Protein AF-A0AAN5GAP5-F1 (afdb_monomer)

Mean predicted aligned error: 5.2 Å

Foldseek 3Di:
DPPVLQVVLQVVVLVVCVVLLHDNPWDWDPPDPVDRNDIDIDDKAQLVSVVVSQCSVVVNDHDPVVVVVSVVSPPPRDIDD

Nearest PDB structures (foldseek):
  5f2v-assembly1_S  TM=4.322E-01  e=3.714E+00  Bacillus subtilis PY79
  5dec-assembly1_C  TM=4.325E-01  e=4.498E+00  Bacillus subtilis subsp. subtilis str. 168

pLDDT: mean 87.34, std 5.91, range [66.5, 94.19]

Radius of gyration: 15.2 Å; Cα contacts (8 Å, |Δi|>4): 76; chains: 1; bounding box: 36×22×38 Å

Structure (mmCIF, N/CA/C/O backbone):
data_AF-A0AAN5GAP5-F1
#
_entry.id   AF-A0AAN5GAP5-F1
#
loop_
_atom_site.group_PDB
_atom_site.id
_atom_site.type_symbol
_atom_site.label_atom_id
_atom_site.label_alt_id
_atom_site.label_comp_id
_atom_site.label_asym_id
_atom_site.label_entity_id
_atom_site.label_seq_id
_atom_site.pdbx_PDB_ins_code
_atom_site.Cartn_x
_atom_site.Cartn_y
_atom_site.Cartn_z
_atom_site.occupancy
_atom_site.B_iso_or_equiv
_atom_site.auth_seq_id
_atom_site.auth_comp_id
_atom_site.auth_asym_id
_atom_site.auth_atom_id
_atom_site.pdbx_PDB_model_num
ATOM 1 N N . MET A 1 1 ? 25.209 0.716 -14.897 1.00 67.12 1 MET A N 1
ATOM 2 C CA . MET A 1 1 ? 23.837 1.047 -14.457 1.00 67.12 1 MET A CA 1
ATOM 3 C C . MET A 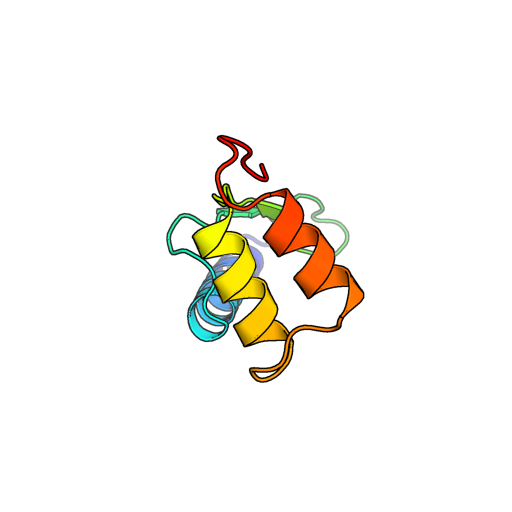1 1 ? 23.092 1.559 -15.682 1.00 67.12 1 MET A C 1
ATOM 5 O O . MET A 1 1 ? 23.671 2.390 -16.364 1.00 67.12 1 MET A O 1
ATOM 9 N N . ASN A 1 2 ? 21.902 1.052 -16.026 1.00 82.56 2 ASN A N 1
ATOM 10 C CA . ASN A 1 2 ? 21.122 1.596 -17.149 1.00 82.56 2 ASN A CA 1
ATOM 11 C C . ASN A 1 2 ? 20.096 2.597 -16.601 1.00 82.56 2 ASN A C 1
ATOM 13 O O . ASN A 1 2 ? 19.055 2.205 -16.080 1.00 82.56 2 ASN A O 1
ATOM 17 N N . GLU A 1 3 ? 20.421 3.884 -16.687 1.00 85.12 3 GLU A N 1
ATOM 18 C CA . GLU A 1 3 ? 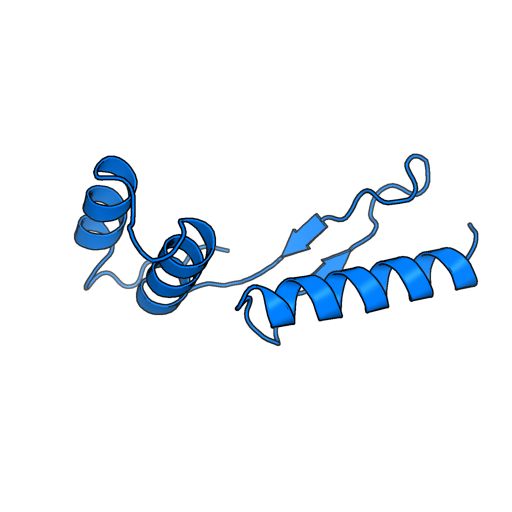19.609 4.970 -16.126 1.00 85.12 3 GLU A CA 1
ATOM 19 C C . GLU A 1 3 ? 18.226 5.061 -16.777 1.00 85.12 3 GLU A C 1
ATOM 21 O O . GLU A 1 3 ? 17.229 5.259 -16.086 1.00 85.12 3 GLU A O 1
ATOM 26 N N . THR A 1 4 ? 18.142 4.833 -18.090 1.00 89.69 4 THR A N 1
ATOM 27 C CA . THR A 1 4 ? 16.874 4.848 -18.827 1.00 89.69 4 THR A CA 1
ATOM 28 C C . THR A 1 4 ? 15.941 3.736 -18.356 1.00 89.69 4 THR A C 1
ATOM 30 O O . THR A 1 4 ? 14.767 3.991 -18.089 1.00 89.69 4 THR A O 1
ATOM 33 N N . LEU A 1 5 ? 16.452 2.510 -18.207 1.00 86.50 5 LEU A N 1
ATOM 34 C CA . LEU A 1 5 ? 15.661 1.388 -17.697 1.00 86.50 5 LEU A CA 1
ATOM 35 C C . LEU A 1 5 ? 15.194 1.650 -16.260 1.00 86.50 5 LEU A C 1
ATOM 37 O O . LEU A 1 5 ? 14.020 1.446 -15.954 1.00 86.50 5 LEU A O 1
ATOM 41 N N . ASN A 1 6 ? 16.081 2.152 -15.401 1.00 84.12 6 ASN A N 1
ATOM 42 C CA . ASN A 1 6 ? 15.740 2.454 -14.014 1.00 84.12 6 ASN A CA 1
ATOM 43 C C . ASN A 1 6 ? 14.649 3.533 -13.924 1.00 84.12 6 ASN A C 1
ATOM 45 O O . ASN A 1 6 ? 13.704 3.372 -13.154 1.00 84.12 6 ASN A O 1
ATOM 49 N N . ALA A 1 7 ? 14.719 4.589 -14.739 1.00 88.75 7 ALA A N 1
ATOM 50 C CA . ALA A 1 7 ? 13.692 5.631 -14.780 1.00 88.75 7 ALA A CA 1
ATOM 51 C C . ALA A 1 7 ? 12.324 5.088 -15.232 1.00 88.75 7 ALA A C 1
ATOM 53 O O . ALA A 1 7 ? 11.288 5.469 -14.682 1.00 88.75 7 ALA A O 1
ATOM 54 N N . LEU A 1 8 ? 12.310 4.164 -16.200 1.00 91.38 8 LEU A N 1
ATOM 55 C CA . LEU A 1 8 ? 11.081 3.502 -16.644 1.00 91.38 8 LEU A CA 1
ATOM 56 C C . LEU A 1 8 ? 10.492 2.598 -15.557 1.00 91.38 8 LEU A C 1
ATOM 58 O O . LEU A 1 8 ? 9.285 2.650 -15.328 1.00 91.38 8 LEU A O 1
ATOM 62 N N . ILE A 1 9 ? 11.328 1.816 -14.866 1.00 89.00 9 ILE A N 1
ATOM 63 C CA . ILE A 1 9 ? 10.895 0.972 -13.742 1.00 89.00 9 ILE A CA 1
ATOM 64 C C . ILE A 1 9 ? 10.316 1.840 -12.622 1.00 89.00 9 ILE A C 1
ATOM 66 O O . ILE A 1 9 ? 9.226 1.541 -12.143 1.00 89.00 9 ILE A O 1
ATOM 70 N N . TYR A 1 10 ? 10.992 2.933 -12.254 1.00 89.44 10 TYR A N 1
ATOM 71 C CA . TYR A 1 10 ? 10.513 3.870 -11.236 1.00 89.44 10 TYR A CA 1
ATOM 72 C C . TYR A 1 10 ? 9.141 4.435 -11.617 1.00 89.44 10 TYR A C 1
ATOM 74 O O . TYR A 1 10 ? 8.175 4.263 -10.879 1.00 89.44 10 TYR A O 1
ATOM 82 N N . ARG A 1 11 ? 9.014 5.015 -12.820 1.00 91.88 11 ARG A N 1
ATOM 83 C CA . ARG A 1 11 ? 7.749 5.600 -13.290 1.00 91.88 11 ARG A CA 1
ATOM 84 C C . ARG A 1 11 ? 6.621 4.571 -13.342 1.00 91.88 11 ARG A C 1
ATOM 86 O O . ARG A 1 11 ? 5.487 4.879 -12.982 1.00 91.88 11 ARG A O 1
ATOM 93 N N . HIS A 1 12 ? 6.915 3.361 -13.815 1.00 92.38 12 HIS A N 1
ATOM 94 C CA . HIS A 1 12 ? 5.926 2.293 -13.879 1.00 92.38 12 HIS A CA 1
ATOM 95 C C . HIS A 1 12 ? 5.473 1.860 -12.481 1.00 92.38 12 HIS A C 1
ATOM 97 O O . HIS A 1 12 ? 4.271 1.747 -12.250 1.00 92.38 12 HIS A O 1
ATOM 103 N N . ALA A 1 13 ? 6.413 1.680 -11.551 1.00 92.38 13 ALA A N 1
ATOM 104 C CA . ALA A 1 13 ? 6.128 1.333 -10.166 1.00 92.38 13 ALA A CA 1
ATOM 105 C C . ALA A 1 13 ? 5.279 2.403 -9.469 1.00 92.38 13 ALA A C 1
ATOM 107 O O . ALA A 1 13 ? 4.237 2.062 -8.915 1.00 92.38 13 ALA A O 1
ATOM 108 N N . SER A 1 14 ? 5.650 3.684 -9.562 1.00 91.88 14 SER A N 1
ATOM 109 C CA . SER A 1 14 ? 4.870 4.785 -8.979 1.00 91.88 14 SER A CA 1
ATOM 110 C C . SER A 1 14 ? 3.435 4.806 -9.512 1.00 91.88 14 SER A C 1
ATOM 112 O O . SER A 1 14 ? 2.488 4.863 -8.732 1.00 91.88 14 SER A O 1
ATOM 114 N N . ASN A 1 15 ? 3.251 4.664 -10.830 1.00 94.19 15 ASN A N 1
ATOM 115 C CA . ASN A 1 15 ? 1.915 4.602 -11.432 1.00 94.19 15 ASN A CA 1
ATOM 116 C C . ASN A 1 15 ? 1.102 3.396 -10.935 1.00 94.19 15 ASN A C 1
ATOM 118 O O . ASN A 1 15 ? -0.099 3.516 -10.698 1.00 94.19 15 ASN A O 1
ATOM 122 N N . LEU A 1 16 ? 1.745 2.235 -10.778 1.00 91.94 16 LEU A N 1
ATOM 123 C CA . LEU A 1 16 ? 1.109 1.025 -10.255 1.00 91.94 16 LEU A CA 1
ATOM 124 C C . LEU A 1 16 ? 0.664 1.197 -8.803 1.00 91.94 16 LEU A C 1
ATOM 126 O O . LEU A 1 16 ? -0.442 0.790 -8.454 1.00 91.94 16 LEU A O 1
ATOM 130 N N . LEU A 1 17 ? 1.511 1.797 -7.967 1.00 91.75 17 LEU A N 1
ATOM 131 C CA . LEU A 1 17 ? 1.217 2.040 -6.558 1.00 91.75 17 LEU A CA 1
ATOM 132 C C . LEU A 1 17 ? 0.048 3.015 -6.407 1.00 91.75 17 LEU A C 1
ATOM 134 O O . LEU A 1 17 ? -0.910 2.701 -5.700 1.00 91.75 17 LEU A O 1
ATOM 138 N N . LEU A 1 18 ? 0.057 4.123 -7.151 1.00 91.56 18 LEU A N 1
ATOM 139 C CA . LEU A 1 18 ? -1.064 5.066 -7.187 1.00 91.56 18 LEU A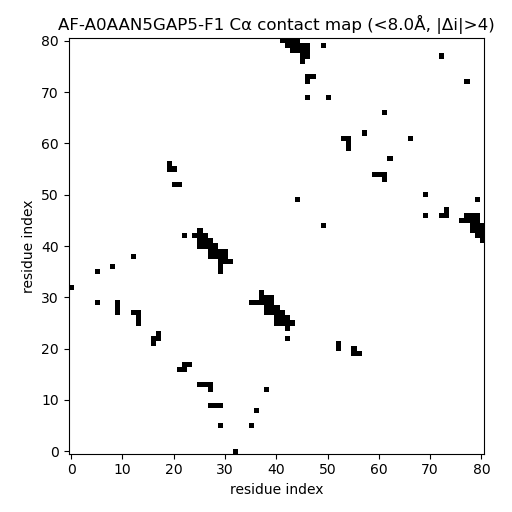 CA 1
ATOM 140 C C . LEU A 1 18 ? -2.372 4.383 -7.611 1.00 91.56 18 LEU A C 1
ATOM 142 O O . LEU A 1 18 ? -3.394 4.530 -6.944 1.00 91.56 18 LEU A O 1
ATOM 146 N N . ALA A 1 19 ? -2.341 3.568 -8.671 1.00 90.81 19 ALA A N 1
ATOM 147 C CA . ALA A 1 19 ? -3.516 2.827 -9.137 1.00 90.81 19 ALA A CA 1
ATOM 148 C C . ALA A 1 19 ? -4.034 1.796 -8.114 1.00 90.81 19 ALA A C 1
ATOM 150 O O . ALA A 1 19 ? -5.214 1.452 -8.128 1.00 90.81 19 ALA A O 1
ATOM 151 N N . GLN A 1 20 ? -3.169 1.314 -7.217 1.00 87.19 20 GLN A N 1
ATOM 152 C CA . GLN A 1 20 ? -3.527 0.416 -6.115 1.00 87.19 20 GLN A CA 1
ATOM 153 C C . GLN A 1 20 ? -3.919 1.158 -4.825 1.00 87.19 20 GLN A C 1
ATOM 155 O O . GLN A 1 20 ? -4.158 0.520 -3.798 1.00 87.19 20 GLN A O 1
ATOM 160 N N . GLY A 1 21 ? -4.006 2.491 -4.863 1.00 88.62 21 GLY A N 1
ATOM 161 C CA . GLY A 1 21 ? -4.420 3.315 -3.729 1.00 88.62 21 GLY A CA 1
ATOM 162 C C . GLY A 1 21 ? -3.319 3.558 -2.697 1.00 88.62 21 GLY A C 1
ATOM 163 O O . GLY A 1 21 ? -3.630 3.852 -1.542 1.00 88.62 21 GLY A O 1
ATOM 164 N N . TRP A 1 22 ? -2.048 3.420 -3.084 1.00 91.69 22 TRP A N 1
ATOM 165 C CA . TRP A 1 22 ? -0.946 3.893 -2.252 1.00 91.69 22 TRP A CA 1
ATOM 166 C C . TRP A 1 22 ? -0.914 5.427 -2.228 1.00 91.69 22 TRP A C 1
ATOM 168 O O . TRP A 1 22 ? -1.258 6.058 -3.230 1.00 91.69 22 TRP A O 1
ATOM 178 N N . PRO A 1 23 ? -0.487 6.033 -1.109 1.00 90.69 23 PRO A N 1
ATOM 179 C CA . PRO A 1 23 ? -0.250 7.469 -1.009 1.00 90.69 23 PRO A CA 1
ATOM 180 C C . PRO A 1 23 ? 0.651 8.053 -2.098 1.00 90.69 23 PRO A C 1
ATOM 182 O O . PRO A 1 23 ? 1.594 7.393 -2.531 1.00 90.69 23 PRO A O 1
ATOM 185 N N . GLU A 1 24 ? 0.434 9.318 -2.458 1.00 89.38 24 GLU A N 1
ATOM 186 C CA . GLU A 1 24 ? 1.301 10.035 -3.403 1.00 89.38 24 GLU A CA 1
ATOM 187 C C . GLU A 1 24 ? 2.720 10.242 -2.860 1.00 89.38 24 GLU A C 1
ATOM 189 O O . GLU A 1 24 ? 3.679 10.197 -3.625 1.00 89.38 24 GLU A O 1
ATOM 194 N N . GLU A 1 25 ? 2.880 10.391 -1.543 1.00 90.62 25 GLU A N 1
ATOM 195 C CA . GLU A 1 25 ? 4.189 10.488 -0.884 1.00 90.62 25 GLU A CA 1
ATOM 196 C C . GLU A 1 25 ? 4.927 9.144 -0.745 1.00 90.62 25 GLU A C 1
ATOM 198 O O . GLU A 1 25 ? 5.938 9.062 -0.046 1.00 90.62 25 GLU A O 1
ATOM 203 N N . THR A 1 26 ? 4.417 8.078 -1.368 1.00 92.00 26 THR A N 1
ATOM 204 C CA . THR A 1 26 ? 5.096 6.782 -1.403 1.00 92.00 26 THR A CA 1
ATOM 205 C C . THR A 1 26 ? 6.361 6.888 -2.248 1.00 92.00 26 THR A C 1
ATOM 207 O O . THR A 1 26 ? 6.295 7.125 -3.455 1.00 92.00 26 THR A O 1
ATOM 210 N N . ASP A 1 27 ? 7.513 6.657 -1.627 1.00 90.75 27 ASP A N 1
ATOM 211 C CA . ASP A 1 27 ? 8.800 6.662 -2.311 1.00 90.75 27 ASP A CA 1
ATOM 212 C C . ASP A 1 27 ? 9.155 5.267 -2.845 1.00 90.75 27 ASP A C 1
ATOM 214 O O . ASP A 1 27 ? 8.820 4.238 -2.245 1.00 90.75 27 ASP A O 1
ATOM 218 N N . VAL A 1 28 ? 9.841 5.236 -3.987 1.00 89.94 28 VAL A N 1
ATOM 219 C CA . VAL A 1 28 ? 10.234 4.016 -4.699 1.00 89.94 28 VAL A CA 1
ATOM 220 C C . VAL A 1 28 ? 11.732 4.049 -4.952 1.00 89.94 28 VAL A C 1
ATOM 222 O O . VAL A 1 28 ? 12.240 4.895 -5.678 1.00 89.94 28 VAL A O 1
ATOM 225 N N . ASP A 1 29 ? 12.449 3.067 -4.425 1.00 87.44 29 ASP A N 1
ATOM 226 C CA . ASP A 1 29 ? 13.901 3.001 -4.551 1.00 87.44 29 ASP A CA 1
ATOM 227 C C . ASP A 1 29 ? 14.334 1.688 -5.208 1.00 87.44 29 ASP A C 1
ATOM 229 O O . ASP A 1 29 ? 13.886 0.602 -4.841 1.00 87.44 29 ASP A O 1
ATOM 233 N N . GLN A 1 30 ? 15.248 1.766 -6.170 1.00 79.31 30 GLN A N 1
ATOM 234 C CA . GLN A 1 30 ? 15.867 0.604 -6.812 1.00 79.31 30 GLN A CA 1
ATOM 235 C C . GLN A 1 30 ? 17.244 0.357 -6.192 1.00 79.31 30 GLN A C 1
ATOM 237 O O . GLN A 1 30 ? 18.282 0.514 -6.837 1.00 79.31 30 GLN A O 1
ATOM 242 N N . ARG A 1 31 ? 17.252 -0.044 -4.912 1.00 73.81 31 ARG A N 1
ATOM 243 C CA . ARG A 1 31 ? 18.485 -0.176 -4.112 1.00 73.81 31 ARG A CA 1
ATOM 244 C C . ARG A 1 31 ? 19.494 -1.180 -4.642 1.00 73.81 31 ARG A C 1
ATOM 246 O O . ARG A 1 31 ? 20.679 -1.059 -4.335 1.00 73.81 31 ARG A O 1
ATOM 253 N N . ASN A 1 32 ? 19.050 -2.199 -5.378 1.00 72.75 32 ASN A N 1
ATOM 254 C CA . ASN A 1 32 ? 19.936 -3.261 -5.832 1.00 72.75 32 ASN A CA 1
ATOM 255 C C . ASN A 1 32 ? 20.015 -3.339 -7.360 1.00 72.75 32 ASN A C 1
ATOM 257 O O . ASN A 1 32 ? 19.212 -4.028 -7.991 1.00 72.75 32 ASN A O 1
ATOM 261 N N . PRO A 1 33 ? 21.043 -2.731 -7.969 1.00 66.50 33 PRO A N 1
ATOM 262 C CA . PRO A 1 33 ? 21.183 -2.723 -9.417 1.00 66.50 33 PRO A CA 1
ATOM 263 C C . PRO A 1 33 ? 21.584 -4.076 -10.012 1.00 66.50 33 PRO A C 1
ATOM 265 O O . PRO A 1 33 ? 21.604 -4.219 -11.233 1.00 66.50 33 PRO A O 1
ATOM 268 N N . LYS A 1 34 ? 21.899 -5.080 -9.178 1.00 75.06 34 LYS A N 1
ATOM 269 C CA . LYS A 1 34 ? 22.138 -6.455 -9.639 1.00 75.06 34 LYS A CA 1
ATOM 270 C C . LYS A 1 34 ? 20.844 -7.185 -10.009 1.00 75.06 34 LYS A C 1
ATOM 272 O O . LYS A 1 34 ? 20.913 -8.157 -10.753 1.00 75.06 34 LYS A O 1
ATOM 277 N N . TYR A 1 35 ? 19.692 -6.724 -9.517 1.00 76.75 35 TYR A N 1
ATOM 278 C CA . TYR A 1 35 ? 18.391 -7.346 -9.766 1.00 76.75 35 TYR A CA 1
ATOM 279 C C . TYR A 1 35 ? 17.407 -6.309 -10.322 1.00 76.75 35 TYR A C 1
ATOM 281 O O . TYR A 1 35 ? 16.596 -5.763 -9.572 1.00 76.75 35 TYR A O 1
ATOM 289 N N . PRO A 1 36 ? 17.480 -6.005 -11.632 1.00 71.69 36 PRO A N 1
ATOM 290 C CA . PRO A 1 36 ? 16.564 -5.057 -12.254 1.00 71.69 36 PRO A CA 1
ATOM 291 C C . PRO A 1 36 ? 15.111 -5.503 -12.040 1.00 71.69 36 PRO A C 1
ATOM 293 O O . PRO A 1 36 ? 14.777 -6.673 -12.222 1.00 71.69 36 PRO A O 1
ATOM 296 N N . GLY A 1 37 ? 14.261 -4.564 -11.621 1.00 77.25 37 GLY A N 1
ATOM 297 C CA . GLY A 1 37 ? 12.848 -4.804 -11.306 1.00 77.25 37 GLY A CA 1
ATOM 298 C C . GLY A 1 37 ? 12.542 -5.007 -9.820 1.00 77.25 37 GLY A C 1
A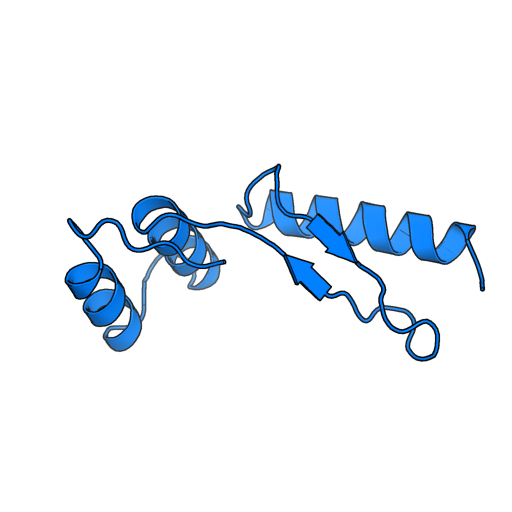TOM 299 O O . GLY A 1 37 ? 11.380 -4.903 -9.434 1.00 77.25 37 GLY A O 1
ATOM 300 N N . TRP A 1 38 ? 13.548 -5.230 -8.969 1.00 85.75 38 TRP A N 1
ATOM 301 C CA . TRP A 1 38 ? 13.346 -5.175 -7.521 1.00 85.75 38 TRP A CA 1
ATOM 302 C C . TRP A 1 38 ? 13.264 -3.721 -7.063 1.00 85.75 38 TRP A C 1
ATOM 304 O O . TRP A 1 38 ? 14.184 -2.935 -7.295 1.00 85.75 38 TRP A O 1
ATOM 314 N N . ILE A 1 39 ? 12.164 -3.390 -6.394 1.00 87.69 39 ILE A N 1
ATOM 315 C CA . ILE A 1 39 ? 11.912 -2.067 -5.831 1.00 87.69 39 ILE A CA 1
ATOM 316 C C . ILE A 1 39 ? 11.679 -2.179 -4.325 1.00 87.69 39 ILE A C 1
ATOM 318 O O . ILE A 1 39 ? 11.031 -3.111 -3.847 1.00 87.69 39 ILE A O 1
ATOM 322 N N . SER A 1 40 ? 12.200 -1.211 -3.588 1.00 89.12 40 SER A N 1
ATOM 323 C CA . SER A 1 40 ? 11.816 -0.922 -2.214 1.00 89.12 40 SER A CA 1
ATOM 324 C C . SER A 1 40 ? 10.755 0.166 -2.235 1.00 89.12 40 SER A C 1
ATOM 326 O O . SER A 1 40 ? 10.862 1.114 -3.009 1.00 89.12 40 SER A O 1
ATOM 328 N N . ILE A 1 41 ? 9.746 0.030 -1.383 1.00 89.88 41 ILE A N 1
ATOM 329 C CA . ILE A 1 41 ? 8.674 1.010 -1.231 1.00 89.88 41 ILE A CA 1
ATOM 330 C C . ILE A 1 41 ? 8.760 1.550 0.191 1.00 89.88 41 ILE A C 1
ATOM 332 O O . ILE A 1 41 ? 8.789 0.759 1.137 1.00 89.88 41 ILE A O 1
ATOM 336 N N . TYR A 1 42 ? 8.798 2.871 0.330 1.00 90.44 42 TYR A N 1
ATOM 337 C CA . TYR A 1 42 ? 8.827 3.554 1.619 1.00 90.44 42 TYR A CA 1
ATOM 338 C C . TYR A 1 42 ? 7.603 4.451 1.737 1.00 90.44 42 TYR A C 1
ATOM 340 O O . TYR A 1 42 ? 7.340 5.276 0.865 1.00 90.44 42 TYR A O 1
ATOM 348 N N . VAL A 1 43 ? 6.837 4.285 2.810 1.00 91.50 43 VAL A N 1
ATOM 349 C CA . VAL A 1 43 ? 5.643 5.092 3.050 1.00 91.50 43 VAL A CA 1
ATOM 350 C C . VAL A 1 43 ? 5.392 5.203 4.541 1.00 91.50 43 VAL A C 1
ATOM 352 O O . VAL A 1 43 ? 5.514 4.225 5.274 1.00 91.50 43 VAL A O 1
ATOM 355 N N . ARG A 1 44 ? 4.994 6.396 4.977 1.00 90.81 44 ARG A N 1
ATOM 356 C CA . ARG A 1 44 ? 4.513 6.618 6.334 1.00 90.81 44 ARG A CA 1
ATOM 357 C C . ARG A 1 44 ? 2.993 6.603 6.336 1.00 90.81 44 ARG A C 1
ATOM 359 O O . ARG A 1 44 ? 2.363 7.376 5.617 1.00 90.81 44 ARG A O 1
ATOM 366 N N . LEU A 1 45 ? 2.405 5.716 7.126 1.00 90.69 45 LEU A N 1
ATOM 367 C CA . LEU A 1 45 ? 0.961 5.527 7.201 1.00 90.69 45 LEU A CA 1
ATOM 368 C C . LEU A 1 45 ? 0.492 5.699 8.638 1.00 90.69 45 LEU A C 1
ATOM 370 O O . LEU A 1 45 ? 0.928 4.983 9.539 1.00 90.69 45 LEU A O 1
ATOM 374 N N . ASP A 1 46 ? -0.455 6.608 8.834 1.00 90.25 46 ASP A N 1
ATOM 375 C CA . ASP A 1 46 ? -1.281 6.582 10.031 1.00 90.25 46 ASP A CA 1
ATOM 376 C C . ASP A 1 46 ? -2.227 5.367 9.995 1.00 90.25 46 ASP A C 1
ATOM 378 O O . ASP A 1 46 ? -2.381 4.667 8.984 1.00 90.25 46 ASP A O 1
ATOM 382 N N . THR A 1 47 ? -2.869 5.091 11.127 1.00 89.94 47 THR A N 1
ATOM 383 C CA . THR A 1 47 ? -3.769 3.937 11.240 1.00 89.94 47 THR A CA 1
ATOM 384 C C . THR A 1 47 ? -4.925 3.968 10.217 1.00 89.94 47 THR A C 1
ATOM 386 O O . THR A 1 47 ? -5.171 2.932 9.591 1.00 89.94 47 THR A O 1
ATOM 389 N N . PRO A 1 48 ? -5.624 5.100 9.975 1.00 89.19 48 PRO A N 1
ATOM 390 C CA . PRO A 1 48 ? -6.679 5.173 8.956 1.00 89.19 48 PRO A CA 1
ATOM 391 C C . PRO A 1 48 ? -6.204 4.891 7.524 1.00 89.19 48 PRO A C 1
ATOM 393 O O . PRO A 1 48 ? -6.868 4.159 6.778 1.00 89.19 48 PRO A O 1
ATOM 396 N N . ARG A 1 49 ? -5.054 5.441 7.121 1.00 90.00 49 ARG A N 1
ATOM 397 C CA . ARG A 1 49 ? -4.497 5.237 5.776 1.00 90.00 49 ARG A CA 1
ATOM 398 C C . ARG A 1 49 ? -3.986 3.816 5.608 1.00 90.00 49 ARG A C 1
ATOM 400 O O . ARG A 1 49 ? -4.230 3.212 4.565 1.00 90.00 49 ARG A O 1
ATOM 407 N N . LEU A 1 50 ? -3.377 3.244 6.649 1.00 90.81 50 LEU A N 1
ATOM 408 C CA . LEU A 1 50 ? -3.003 1.831 6.670 1.00 90.81 50 LEU A CA 1
ATOM 409 C C . LEU A 1 50 ? -4.230 0.925 6.505 1.00 90.81 50 LEU A C 1
ATOM 411 O O . LEU A 1 50 ? -4.211 0.016 5.677 1.00 90.81 50 LEU A O 1
ATOM 415 N N . ALA A 1 51 ? -5.314 1.189 7.240 1.00 90.00 51 ALA A N 1
ATOM 416 C CA . ALA A 1 51 ? -6.554 0.425 7.122 1.00 90.00 51 ALA A CA 1
ATOM 417 C C . ALA A 1 51 ? -7.123 0.479 5.696 1.00 90.00 51 ALA A C 1
ATOM 419 O O . ALA A 1 51 ? -7.440 -0.560 5.117 1.00 90.00 51 ALA A O 1
ATOM 420 N N . THR A 1 52 ? -7.189 1.679 5.114 1.00 90.19 52 THR A N 1
ATOM 421 C CA . THR A 1 52 ? -7.671 1.903 3.742 1.00 90.19 52 THR A CA 1
ATOM 422 C C . THR A 1 52 ? -6.840 1.121 2.724 1.00 90.19 52 THR A C 1
ATOM 424 O O . THR A 1 52 ? -7.389 0.406 1.884 1.00 90.19 52 THR A O 1
ATOM 427 N N . LEU A 1 53 ? -5.513 1.193 2.836 1.00 89.94 53 LEU A N 1
ATOM 428 C CA . LEU A 1 53 ? -4.592 0.502 1.938 1.00 89.94 53 LEU A CA 1
ATOM 429 C C . LEU A 1 53 ? -4.736 -1.023 2.024 1.00 89.94 53 LEU A C 1
ATOM 431 O O . LEU A 1 53 ? -4.773 -1.704 0.998 1.00 89.94 53 LEU A O 1
ATOM 435 N N . LEU A 1 54 ? -4.865 -1.570 3.236 1.00 90.25 54 LEU A N 1
ATOM 436 C CA . LEU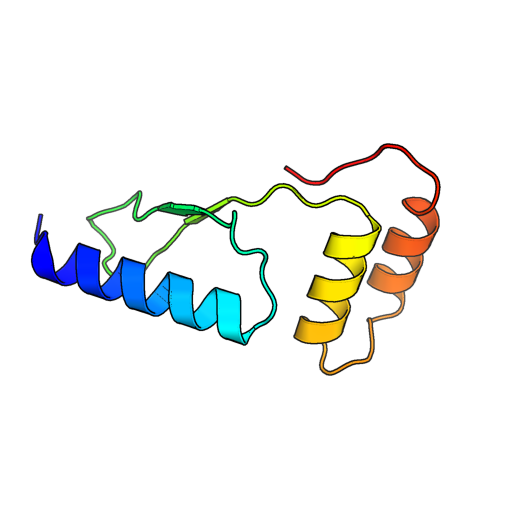 A 1 54 ? -5.066 -3.007 3.424 1.00 90.25 54 LEU A CA 1
ATOM 437 C C . LEU A 1 54 ? -6.423 -3.475 2.877 1.00 90.25 54 LEU A C 1
ATOM 439 O O . LEU A 1 54 ? -6.491 -4.533 2.254 1.00 90.25 54 LEU A O 1
ATOM 443 N N . ILE A 1 55 ? -7.490 -2.692 3.060 1.00 89.75 55 ILE A N 1
ATOM 444 C CA . ILE A 1 55 ? -8.817 -2.993 2.501 1.00 89.75 55 ILE A CA 1
ATOM 445 C C . ILE A 1 55 ? -8.759 -3.030 0.970 1.00 89.75 55 ILE A C 1
ATOM 447 O O . ILE A 1 55 ? -9.208 -4.010 0.369 1.00 89.75 55 ILE A O 1
ATOM 451 N N . ASN A 1 56 ? -8.149 -2.017 0.345 1.00 88.69 56 ASN A N 1
ATOM 452 C CA . ASN A 1 56 ? -7.975 -1.958 -1.110 1.00 88.69 56 ASN A CA 1
ATOM 453 C C . ASN A 1 56 ? -7.200 -3.176 -1.627 1.00 88.69 56 ASN A C 1
ATOM 455 O O . ASN A 1 56 ? -7.571 -3.781 -2.634 1.00 88.69 56 ASN A O 1
ATOM 459 N N . ARG A 1 57 ? -6.163 -3.598 -0.895 1.00 87.19 57 ARG A N 1
ATOM 460 C CA . ARG A 1 57 ? -5.332 -4.746 -1.272 1.00 87.19 57 ARG A CA 1
ATOM 461 C C . ARG A 1 57 ? -6.011 -6.103 -1.082 1.00 87.19 57 ARG A C 1
ATOM 463 O O . ARG A 1 57 ? -5.635 -7.062 -1.753 1.00 87.19 57 ARG A O 1
ATOM 470 N N . HIS A 1 58 ? -7.013 -6.190 -0.210 1.00 89.25 58 HIS A N 1
ATOM 471 C CA . HIS A 1 58 ? -7.780 -7.411 0.047 1.00 89.25 58 HIS A CA 1
ATOM 472 C C . HIS A 1 58 ? -9.166 -7.418 -0.623 1.00 89.25 58 HIS A C 1
ATOM 474 O O . HIS A 1 58 ? -10.077 -8.108 -0.172 1.00 89.25 58 HIS A O 1
ATOM 480 N N . GLY A 1 59 ? -9.343 -6.668 -1.717 1.00 85.88 59 GLY A N 1
ATOM 481 C CA . GLY A 1 59 ? -10.580 -6.702 -2.506 1.00 85.88 59 GLY A CA 1
ATOM 482 C C . GLY A 1 59 ? -11.801 -6.164 -1.756 1.00 85.88 59 GLY A C 1
ATOM 483 O O . GLY A 1 59 ? -12.918 -6.617 -1.992 1.00 85.88 59 GLY A O 1
ATOM 484 N N . GLY A 1 60 ? -11.589 -5.232 -0.824 1.00 85.44 60 GLY A N 1
ATOM 485 C CA . GLY A 1 60 ? -12.649 -4.605 -0.036 1.00 85.44 60 GLY A CA 1
ATOM 486 C C . GLY A 1 60 ? -12.976 -5.309 1.284 1.00 85.44 60 GLY A C 1
ATOM 487 O O . GLY A 1 60 ? -13.699 -4.737 2.096 1.00 85.44 60 GLY A O 1
ATOM 488 N N . VAL A 1 61 ? -12.435 -6.507 1.545 1.00 87.12 61 VAL A N 1
ATOM 489 C CA . VAL A 1 61 ? -12.691 -7.253 2.790 1.00 87.12 61 VAL A CA 1
ATOM 490 C C . VAL A 1 61 ? -11.384 -7.561 3.502 1.00 87.12 61 VAL A C 1
ATOM 492 O O . VAL A 1 61 ? -10.579 -8.370 3.051 1.00 87.12 61 VAL A O 1
ATOM 495 N N . LEU A 1 62 ? -11.182 -6.936 4.658 1.00 89.50 62 LEU A N 1
ATOM 496 C CA . LEU A 1 62 ? -9.981 -7.135 5.455 1.00 89.50 62 LEU A CA 1
ATOM 497 C C . LEU A 1 62 ? -10.039 -8.485 6.203 1.00 89.50 62 LEU A C 1
ATOM 499 O O . LEU A 1 62 ? -11.012 -8.736 6.919 1.00 89.50 62 LEU A O 1
ATOM 503 N N . PRO A 1 63 ? -9.010 -9.348 6.102 1.00 92.56 63 PRO A N 1
ATOM 504 C CA . PRO A 1 63 ? -8.933 -10.580 6.881 1.00 92.56 63 PRO A CA 1
ATOM 505 C C . PRO A 1 63 ? -9.091 -10.332 8.394 1.00 92.56 63 PRO A C 1
ATOM 507 O O . PRO A 1 63 ? -8.552 -9.340 8.896 1.00 92.56 63 PRO A O 1
ATOM 510 N N . PRO A 1 64 ? -9.734 -11.240 9.159 1.00 92.75 64 PRO A N 1
ATOM 511 C CA . PRO A 1 64 ? -10.058 -11.011 10.573 1.00 92.75 64 PRO A CA 1
ATOM 512 C C . PRO A 1 64 ? -8.863 -10.626 11.457 1.00 92.75 64 PRO A C 1
ATOM 514 O O . PRO A 1 64 ? -8.985 -9.777 12.338 1.00 92.75 64 PRO A O 1
ATOM 517 N N . LEU A 1 65 ? -7.687 -11.210 11.200 1.00 92.19 65 LEU A N 1
ATOM 518 C CA . LEU A 1 65 ? -6.460 -10.888 11.937 1.00 92.19 65 LEU A CA 1
ATOM 519 C C . LEU A 1 65 ? -6.007 -9.443 11.704 1.00 92.19 65 LEU A C 1
ATOM 521 O O . LEU A 1 65 ? -5.634 -8.753 12.651 1.00 92.19 65 LEU A O 1
ATOM 525 N N . LEU A 1 66 ? -6.078 -8.972 10.458 1.00 90.81 66 LEU A N 1
ATOM 526 C CA . LEU A 1 66 ? -5.722 -7.599 10.111 1.00 90.81 66 LEU A CA 1
ATOM 527 C C . LEU A 1 66 ? -6.773 -6.614 10.628 1.00 90.81 66 LEU A C 1
ATOM 529 O O . LEU A 1 66 ? -6.411 -5.566 11.152 1.00 90.81 66 LEU A O 1
ATOM 533 N N . ALA A 1 67 ? -8.057 -6.975 10.574 1.00 91.44 67 ALA A N 1
ATOM 534 C CA . ALA A 1 67 ? -9.127 -6.174 11.163 1.00 91.44 67 ALA A CA 1
ATOM 535 C C . ALA A 1 67 ? -8.933 -5.988 12.676 1.00 91.44 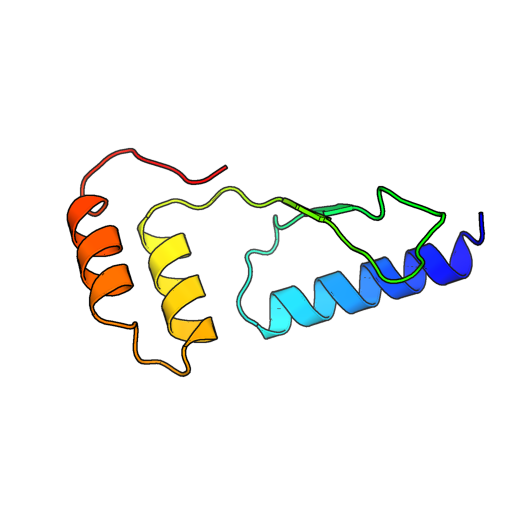67 ALA A C 1
ATOM 537 O O . ALA A 1 67 ? -9.023 -4.866 13.174 1.00 91.44 67 ALA A O 1
ATOM 538 N N . SER A 1 68 ? -8.577 -7.055 13.402 1.00 93.19 68 SER A N 1
ATOM 539 C CA . SER A 1 68 ? -8.261 -6.958 14.832 1.00 93.19 68 SER A CA 1
ATOM 540 C C . SER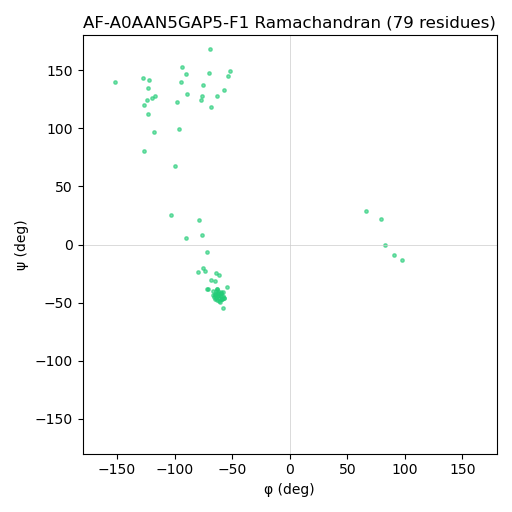 A 1 68 ? -7.024 -6.095 15.098 1.00 93.19 68 SER A C 1
ATOM 542 O O . SER A 1 68 ? -7.023 -5.307 16.044 1.00 93.19 68 SER A O 1
ATOM 544 N N . ALA A 1 69 ? -5.981 -6.207 14.270 1.00 91.38 69 ALA A N 1
ATOM 545 C CA . ALA A 1 69 ? -4.783 -5.380 14.401 1.00 91.38 69 ALA A CA 1
ATOM 546 C C . ALA A 1 69 ? -5.097 -3.888 14.199 1.00 91.38 69 ALA A C 1
ATOM 548 O O . ALA A 1 69 ? -4.744 -3.074 15.049 1.00 91.38 69 ALA A O 1
ATOM 549 N N . ILE A 1 70 ? -5.832 -3.537 13.138 1.00 90.88 70 ILE A N 1
ATOM 550 C CA . ILE A 1 70 ? -6.281 -2.161 12.882 1.00 90.88 70 ILE A CA 1
ATOM 551 C C . ILE A 1 70 ? -7.144 -1.639 14.031 1.00 90.88 70 ILE A C 1
ATOM 553 O O . ILE A 1 70 ? -6.936 -0.515 14.483 1.00 90.88 70 ILE A O 1
ATOM 557 N N . GLN A 1 71 ? -8.065 -2.448 14.560 1.00 90.88 71 GLN A N 1
ATOM 558 C CA . GLN A 1 71 ? -8.898 -2.045 15.694 1.00 90.88 71 GLN A CA 1
ATOM 559 C C . GLN A 1 71 ? -8.059 -1.697 16.931 1.00 90.88 71 GLN A C 1
ATOM 561 O O . GLN A 1 71 ? -8.349 -0.71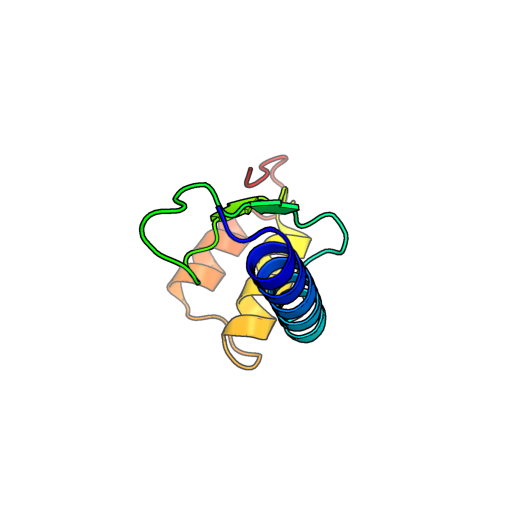2 17.602 1.00 90.88 71 GLN A O 1
ATOM 566 N N . LYS A 1 72 ? -7.000 -2.464 17.218 1.00 91.06 72 LYS A N 1
ATOM 567 C CA . LYS A 1 72 ? -6.087 -2.186 18.340 1.00 91.06 72 LYS A CA 1
ATOM 568 C C . LYS A 1 72 ? -5.249 -0.926 18.133 1.00 91.06 72 LYS A C 1
ATOM 570 O O . LYS A 1 72 ? -4.886 -0.278 19.107 1.00 91.06 72 LYS A O 1
ATOM 575 N N . LEU A 1 73 ? -4.930 -0.602 16.882 1.00 89.69 73 LEU A N 1
ATOM 576 C CA . LEU A 1 73 ? -4.207 0.616 16.517 1.00 89.69 73 LEU A CA 1
ATOM 577 C C . LEU A 1 73 ? -5.131 1.845 16.481 1.00 89.69 73 LEU A C 1
ATOM 579 O O . LEU A 1 73 ? -4.673 2.974 16.649 1.00 89.69 73 LEU A O 1
ATOM 583 N N . THR A 1 74 ? -6.437 1.645 16.287 1.00 87.94 74 THR A N 1
ATOM 584 C CA . THR A 1 74 ? -7.413 2.734 16.170 1.00 87.94 74 THR A CA 1
ATOM 585 C C . THR A 1 74 ? -7.485 3.533 17.472 1.00 87.94 74 THR A C 1
ATOM 587 O O . THR A 1 74 ? -7.669 2.972 18.548 1.00 87.94 74 THR A O 1
ATOM 590 N N . GLY A 1 75 ? -7.344 4.858 17.377 1.00 82.81 75 GLY A N 1
ATOM 591 C CA . GLY A 1 75 ? -7.308 5.752 18.542 1.00 82.81 75 GLY A CA 1
ATOM 592 C C . GLY A 1 75 ? -5.937 5.853 19.220 1.00 82.81 75 GLY A C 1
ATOM 593 O O . GLY A 1 75 ? -5.793 6.610 20.177 1.00 82.81 75 GLY A O 1
ATOM 594 N N . THR A 1 76 ? -4.924 5.141 18.717 1.00 84.75 76 THR A N 1
ATOM 595 C CA . THR A 1 76 ? -3.524 5.335 19.115 1.00 84.75 76 THR A CA 1
ATOM 596 C C . THR A 1 76 ? -2.833 6.313 18.161 1.00 84.75 76 THR A C 1
ATOM 598 O O . THR A 1 76 ? -3.194 6.406 16.990 1.00 84.75 76 THR A O 1
ATOM 601 N N . GLY A 1 77 ? -1.807 7.024 18.639 1.00 81.06 77 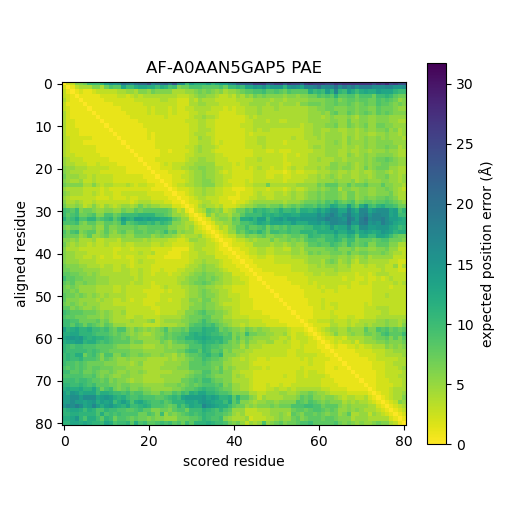GLY A N 1
ATOM 602 C CA . GLY A 1 77 ? -0.921 7.836 17.791 1.00 81.06 77 GLY A CA 1
ATOM 603 C C . GLY A 1 77 ? 0.133 7.011 17.043 1.00 81.06 77 GLY A C 1
ATOM 604 O O . GLY A 1 77 ? 1.192 7.538 16.718 1.00 81.06 77 GLY A O 1
ATOM 605 N N . ALA A 1 78 ? -0.097 5.706 16.865 1.00 84.06 78 ALA A N 1
ATOM 606 C CA . ALA A 1 78 ? 0.842 4.821 16.198 1.00 84.06 78 ALA A CA 1
ATOM 607 C C . ALA A 1 78 ? 0.818 5.045 14.682 1.00 84.06 78 ALA A C 1
ATOM 609 O O . ALA A 1 78 ? -0.243 5.134 14.057 1.00 84.06 78 ALA A O 1
ATOM 610 N N . GLU A 1 79 ? 2.012 5.069 14.101 1.00 83.56 79 GLU A N 1
ATOM 611 C CA . GLU A 1 79 ? 2.241 5.205 12.669 1.00 83.56 79 GLU A CA 1
ATOM 612 C C . GLU A 1 79 ? 3.161 4.076 12.202 1.00 83.56 79 GLU A C 1
ATOM 614 O O . GLU A 1 79 ? 4.083 3.672 12.917 1.00 83.56 79 GLU A O 1
ATOM 619 N N . LEU A 1 80 ? 2.904 3.566 11.001 1.00 81.62 80 LEU A N 1
ATOM 620 C CA . LEU A 1 80 ? 3.802 2.660 10.298 1.00 81.62 80 LEU A CA 1
ATOM 621 C C . LEU A 1 80 ? 4.769 3.504 9.464 1.00 81.62 80 LEU A C 1
ATOM 623 O O . LEU A 1 80 ? 4.320 4.383 8.729 1.00 81.62 80 LEU A O 1
ATOM 627 N N . VAL A 1 81 ? 6.070 3.247 9.592 1.00 78.88 81 VAL A N 1
ATOM 628 C CA . VAL A 1 81 ? 7.156 3.930 8.867 1.00 78.88 81 VAL A CA 1
ATOM 629 C C . VAL A 1 81 ? 7.974 2.901 8.102 1.00 78.88 81 VAL A C 1
ATOM 631 O O . VAL A 1 81 ? 8.194 1.809 8.676 1.00 78.88 81 VAL A O 1
#

Organism: Escherichia coli (NCBI:txid562)

Sequence (81 aa):
MNETLNALIYRHASNLLLAQGWPEETDVDQRNPKYPGWISIYVRLDTPRLATLLINRHGGVLPPLLASAIQKLTGTGAELV

Solvent-accessible surface area (backbone atoms only — not comparable to full-atom values): 4884 Å² total; per-residue (Å²): 133,64,64,68,61,51,54,51,52,48,55,50,50,53,54,52,40,49,76,56,59,44,63,88,83,50,43,77,40,66,86,48,82,90,44,83,88,54,69,46,80,48,54,77,31,48,51,70,57,45,49,52,38,49,21,57,71,44,80,70,51,60,55,71,70,56,46,53,51,48,57,73,40,55,95,52,97,57,64,49,110

Secondary structure (DSSP, 8-state):
--HHHHHHHHHHHHHHHHHTT--TT-EEE---TTSTT--EEE--EEHHHHHHHHHHHTTT---HHHHHHHHHHTTS--EE-